Protein AF-A0A508B1U8-F1 (afdb_monomer_lite)

Organism: NCBI:txid1605891

Secondary structure (DSSP, 8-state):
-----S--HHHHHHHHHHHTT--HHHHHHHHHHHHHHHHTT---S-HHHHHHHHHHHHHTT----STHHHHHHHHHHHHHHHHHHHHHHHH--HHHHHHHHHHHHHHHHTTS-----

Structure (mmCIF, N/CA/C/O backbone):
data_AF-A0A508B1U8-F1
#
_entry.id   AF-A0A508B1U8-F1
#
loop_
_atom_site.group_PDB
_atom_site.id
_atom_site.type_symbol
_atom_site.label_atom_id
_atom_site.label_alt_id
_atom_site.label_comp_id
_atom_site.label_asym_id
_atom_site.label_entity_id
_atom_site.label_seq_id
_atom_site.pdbx_PDB_ins_code
_atom_site.Cartn_x
_atom_site.Cartn_y
_atom_site.Cartn_z
_atom_site.occupancy
_atom_site.B_iso_or_equiv
_atom_site.auth_seq_id
_atom_site.auth_comp_id
_atom_site.auth_asym_id
_atom_site.auth_atom_id
_atom_site.pdbx_PDB_model_num
ATOM 1 N N . MET A 1 1 ? -10.924 3.402 7.285 1.00 74.38 1 MET A N 1
ATOM 2 C CA . MET A 1 1 ? -10.851 3.989 5.929 1.00 74.38 1 MET A CA 1
ATOM 3 C C . MET A 1 1 ? -9.477 3.677 5.369 1.00 74.38 1 MET A C 1
ATOM 5 O O . MET A 1 1 ? -8.515 3.853 6.107 1.00 74.38 1 MET A O 1
ATOM 9 N N . LEU A 1 2 ? -9.395 3.160 4.141 1.00 84.81 2 LEU A N 1
ATOM 10 C CA . LEU A 1 2 ? -8.118 2.835 3.500 1.00 84.81 2 LEU A CA 1
ATOM 11 C C . LEU A 1 2 ? -7.536 4.072 2.805 1.00 84.81 2 LEU A C 1
ATOM 13 O O . LEU A 1 2 ? -8.269 4.825 2.161 1.00 84.81 2 LEU A O 1
ATOM 17 N N . HIS A 1 3 ? -6.227 4.267 2.930 1.00 86.38 3 HIS A N 1
ATOM 18 C CA . HIS A 1 3 ? -5.482 5.311 2.234 1.00 86.38 3 HIS A CA 1
ATOM 19 C C . HIS A 1 3 ? -4.955 4.759 0.911 1.00 86.38 3 HIS A C 1
ATOM 21 O O . HIS A 1 3 ? -4.102 3.873 0.908 1.00 86.38 3 HIS A O 1
ATOM 27 N N . TRP A 1 4 ? -5.483 5.285 -0.193 1.00 89.56 4 TRP A N 1
ATOM 28 C CA . TRP A 1 4 ? -5.143 4.860 -1.548 1.00 89.56 4 TRP A CA 1
ATOM 29 C C . TRP A 1 4 ? -4.021 5.722 -2.145 1.00 89.56 4 TRP A C 1
ATOM 31 O O . TRP A 1 4 ? -4.068 6.946 -1.993 1.00 89.56 4 TRP A O 1
ATOM 41 N N . PRO A 1 5 ? -3.043 5.118 -2.844 1.00 87.94 5 PRO A N 1
ATOM 42 C CA . PRO A 1 5 ? -2.070 5.863 -3.634 1.00 87.94 5 PRO A CA 1
ATOM 43 C C . PRO A 1 5 ? -2.688 6.444 -4.913 1.00 87.94 5 PRO A C 1
ATOM 45 O O . PRO A 1 5 ? -3.790 6.071 -5.321 1.00 87.94 5 PRO A O 1
ATOM 48 N N . GLN A 1 6 ? -1.952 7.350 -5.560 1.00 87.19 6 GLN A N 1
ATOM 49 C CA . GLN A 1 6 ? -2.328 7.934 -6.850 1.00 87.19 6 GLN A CA 1
ATOM 50 C C . GLN A 1 6 ? -2.285 6.850 -7.937 1.00 87.19 6 GLN A C 1
ATOM 52 O O . GLN A 1 6 ? -1.214 6.376 -8.311 1.00 87.19 6 GLN A O 1
ATOM 57 N N . LEU A 1 7 ? -3.459 6.444 -8.418 1.00 88.25 7 LEU A N 1
ATOM 58 C CA . LEU A 1 7 ? -3.662 5.389 -9.410 1.00 88.25 7 LEU A CA 1
ATOM 59 C C . LEU A 1 7 ? -4.766 5.818 -10.379 1.00 88.25 7 LEU A C 1
ATOM 61 O O . LEU A 1 7 ? -5.708 6.500 -9.974 1.00 88.25 7 LEU A O 1
ATOM 65 N N . SER A 1 8 ? -4.695 5.361 -11.628 1.00 89.25 8 SER A N 1
ATOM 66 C CA . SER A 1 8 ? -5.820 5.466 -12.564 1.00 89.25 8 SER A CA 1
ATOM 67 C C . SER A 1 8 ? -6.994 4.594 -12.106 1.00 89.25 8 SER A C 1
ATOM 69 O O . SER A 1 8 ? -6.780 3.547 -11.490 1.00 89.25 8 SER A O 1
ATOM 71 N N . ASP A 1 9 ? -8.225 4.953 -12.475 1.00 89.06 9 ASP A N 1
ATOM 72 C CA . ASP A 1 9 ? -9.441 4.211 -12.095 1.00 89.06 9 ASP A CA 1
ATOM 73 C C . ASP A 1 9 ? -9.388 2.719 -12.450 1.00 89.06 9 ASP A C 1
ATOM 75 O O . ASP A 1 9 ? -9.811 1.869 -11.667 1.00 89.06 9 ASP A O 1
ATOM 79 N N . GLN A 1 10 ? -8.797 2.383 -13.600 1.00 89.38 10 GLN A N 1
ATOM 80 C CA . GLN A 1 10 ? -8.631 0.995 -14.033 1.00 89.38 10 GLN A CA 1
ATOM 81 C C . GLN A 1 10 ? -7.717 0.191 -13.094 1.00 89.38 10 GLN A C 1
ATOM 83 O O . GLN A 1 10 ? -8.042 -0.935 -12.717 1.00 89.38 10 GLN A O 1
ATOM 88 N N . GLU A 1 11 ? -6.599 0.782 -12.669 1.00 91.19 11 GLU A N 1
ATOM 89 C CA . GLU A 1 11 ? -5.662 0.148 -11.737 1.00 91.19 11 GLU A CA 1
ATOM 90 C C . GLU A 1 11 ? -6.263 0.054 -10.335 1.00 91.19 11 GLU A C 1
ATOM 92 O O . GLU A 1 11 ? -6.124 -0.970 -9.666 1.00 91.19 11 GLU A O 1
ATOM 97 N N . ARG A 1 12 ? -6.997 1.090 -9.916 1.00 92.31 12 ARG A N 1
ATOM 98 C CA . ARG A 1 12 ? -7.723 1.095 -8.647 1.00 92.31 12 ARG A CA 1
ATOM 99 C C . ARG A 1 12 ? -8.732 -0.050 -8.576 1.00 92.31 12 ARG A C 1
ATOM 101 O O . ARG A 1 12 ? -8.706 -0.800 -7.605 1.00 92.31 12 ARG A O 1
ATOM 108 N N . GLY A 1 13 ? -9.563 -0.223 -9.605 1.00 91.75 13 GLY A N 1
ATOM 109 C CA . GLY A 1 13 ? -10.552 -1.303 -9.655 1.00 91.75 13 GLY A CA 1
ATOM 110 C C . GLY A 1 13 ? -9.912 -2.695 -9.627 1.00 91.75 13 GLY A C 1
ATOM 111 O O . GLY A 1 13 ? -10.359 -3.574 -8.891 1.00 91.75 13 GLY A O 1
ATOM 112 N N . ALA A 1 14 ? -8.812 -2.890 -10.362 1.00 92.00 14 ALA A N 1
ATOM 113 C CA . ALA A 1 14 ? -8.075 -4.154 -10.343 1.00 92.00 14 ALA A CA 1
ATOM 114 C C . ALA A 1 14 ? -7.503 -4.476 -8.949 1.00 92.00 14 ALA A C 1
ATOM 116 O O . ALA A 1 14 ? -7.558 -5.620 -8.497 1.00 92.00 14 ALA A O 1
ATOM 117 N N . ILE A 1 15 ? -6.966 -3.469 -8.258 1.00 93.31 15 ILE A N 1
ATOM 118 C CA . ILE A 1 15 ? -6.366 -3.612 -6.926 1.00 93.31 15 ILE A CA 1
ATOM 119 C C . ILE A 1 15 ? -7.432 -3.815 -5.846 1.00 93.31 15 ILE A C 1
ATOM 121 O O . ILE A 1 15 ? -7.225 -4.609 -4.931 1.00 93.31 15 ILE A O 1
ATOM 125 N N . GLU A 1 16 ? -8.593 -3.175 -5.975 1.00 92.69 16 GLU A N 1
ATOM 126 C CA . GLU A 1 16 ? -9.726 -3.371 -5.067 1.00 92.69 16 GLU A CA 1
ATOM 127 C C . GLU A 1 16 ? -10.199 -4.830 -5.064 1.00 92.69 16 GLU A C 1
ATOM 129 O O . GLU A 1 16 ? -10.359 -5.428 -3.999 1.00 92.69 16 GLU A O 1
ATOM 134 N N . GLY A 1 17 ? -10.293 -5.453 -6.244 1.00 91.81 17 GLY A N 1
ATOM 135 C CA . GLY A 1 17 ? -10.603 -6.879 -6.359 1.00 91.81 17 GLY A CA 1
ATOM 136 C C . GLY A 1 17 ? -9.551 -7.793 -5.714 1.00 91.81 17 GLY A C 1
ATOM 137 O O . GLY A 1 17 ? -9.891 -8.848 -5.185 1.00 91.81 17 GLY A O 1
ATOM 138 N N . LEU A 1 18 ? -8.276 -7.389 -5.704 1.00 89.94 18 LEU A N 1
ATOM 139 C CA . LEU A 1 18 ? -7.194 -8.149 -5.060 1.00 89.94 18 LEU A CA 1
ATOM 140 C C . LEU A 1 18 ? -7.200 -8.024 -3.531 1.00 89.94 18 LEU A C 1
ATOM 142 O O . LEU A 1 18 ? -6.734 -8.939 -2.849 1.00 89.94 18 LEU A O 1
ATOM 146 N N . LEU A 1 19 ? -7.719 -6.913 -3.007 1.00 91.56 19 LEU A N 1
ATOM 147 C CA . LEU A 1 19 ? -7.891 -6.664 -1.575 1.00 91.56 19 LEU A CA 1
ATOM 148 C C . LEU A 1 19 ? -9.143 -7.333 -0.995 1.00 91.56 19 LEU A C 1
ATOM 150 O O . LEU A 1 19 ? -9.292 -7.386 0.228 1.00 91.56 19 LEU A O 1
ATOM 154 N N . ALA A 1 20 ? -10.033 -7.855 -1.841 1.00 88.19 20 ALA A N 1
ATOM 155 C CA . ALA A 1 20 ? -11.234 -8.547 -1.399 1.00 88.19 20 ALA A CA 1
ATOM 156 C C . ALA A 1 20 ? -10.877 -9.731 -0.479 1.00 88.19 20 ALA A C 1
ATOM 158 O O . ALA A 1 20 ? -10.162 -10.659 -0.863 1.00 88.19 20 ALA A O 1
ATOM 159 N N . GLY A 1 21 ? -11.377 -9.685 0.759 1.00 83.81 21 GLY A N 1
ATOM 160 C CA . GLY A 1 21 ? -11.121 -10.700 1.785 1.00 83.81 21 GLY A CA 1
ATOM 161 C C . GLY A 1 21 ? -9.825 -10.515 2.583 1.00 83.81 21 GLY A C 1
ATOM 162 O O . GLY A 1 21 ? -9.528 -11.350 3.432 1.00 83.81 21 GLY A O 1
ATOM 163 N N . CYS A 1 22 ? -9.055 -9.446 2.350 1.00 87.44 22 CYS A N 1
ATOM 164 C CA . CYS A 1 22 ? -7.966 -9.060 3.245 1.00 87.44 22 CYS A CA 1
ATOM 165 C C . CYS A 1 22 ? -8.494 -8.249 4.432 1.00 87.44 22 CYS A C 1
ATOM 167 O O . CYS A 1 22 ? -9.340 -7.368 4.280 1.00 87.44 22 CYS A O 1
ATOM 169 N N . ASP A 1 23 ? -7.921 -8.498 5.608 1.00 89.94 23 ASP A N 1
ATOM 170 C CA . ASP A 1 23 ? -8.150 -7.670 6.785 1.00 89.94 23 ASP A CA 1
ATOM 171 C C . ASP A 1 23 ? -7.759 -6.216 6.529 1.00 89.94 23 ASP A C 1
ATOM 173 O O . ASP A 1 23 ? -6.779 -5.935 5.837 1.00 89.94 23 ASP A O 1
ATOM 177 N N . THR A 1 24 ? -8.477 -5.276 7.145 1.00 87.75 24 THR A N 1
ATOM 178 C CA . THR A 1 24 ? -8.266 -3.837 6.898 1.00 87.75 24 THR A CA 1
ATOM 179 C C . THR A 1 24 ? -6.823 -3.415 7.198 1.00 87.75 24 THR A C 1
ATOM 181 O O . THR A 1 24 ? -6.244 -2.606 6.475 1.00 87.75 24 THR A O 1
ATOM 184 N N . GLN A 1 25 ? -6.212 -3.994 8.237 1.00 87.31 25 GLN A N 1
ATOM 185 C CA . GLN A 1 25 ? -4.823 -3.713 8.604 1.00 87.31 25 GLN A CA 1
ATOM 186 C C . GLN A 1 25 ? -3.820 -4.251 7.573 1.00 87.31 25 GLN A C 1
ATOM 188 O O . GLN A 1 25 ? -2.817 -3.598 7.289 1.00 87.31 25 GLN A O 1
ATOM 193 N N . VAL A 1 26 ? -4.084 -5.430 7.007 1.00 88.19 26 VAL A N 1
ATOM 194 C CA . VAL A 1 26 ? -3.236 -6.046 5.976 1.00 88.19 26 VAL A CA 1
ATOM 195 C C . VAL A 1 26 ? -3.396 -5.297 4.657 1.00 88.19 26 VAL A C 1
ATOM 197 O O . VAL A 1 26 ? -2.407 -4.933 4.027 1.00 88.19 26 VAL A O 1
ATOM 200 N N . ALA A 1 27 ? -4.637 -4.983 4.282 1.00 91.62 27 ALA A N 1
ATOM 201 C CA . ALA A 1 27 ? -4.953 -4.190 3.103 1.00 91.62 27 ALA A CA 1
ATOM 202 C C . ALA A 1 27 ? -4.234 -2.836 3.129 1.00 91.62 27 ALA A C 1
ATOM 204 O O . ALA A 1 27 ? -3.647 -2.426 2.130 1.00 91.62 27 ALA A O 1
ATOM 205 N N . GLN A 1 28 ? -4.215 -2.170 4.285 1.00 89.69 28 GLN A N 1
ATOM 206 C CA . GLN A 1 28 ? -3.524 -0.896 4.418 1.00 89.69 28 GLN A CA 1
ATOM 207 C C . GLN A 1 28 ? -2.001 -1.027 4.257 1.00 89.69 28 GLN A C 1
ATOM 209 O O . GLN A 1 28 ? -1.413 -0.208 3.557 1.00 89.69 28 GLN A O 1
ATOM 214 N N . GLN A 1 29 ? -1.374 -2.051 4.844 1.00 89.12 29 GLN A N 1
ATOM 215 C CA . GLN A 1 29 ? 0.069 -2.289 4.684 1.00 89.12 29 GLN A CA 1
ATOM 216 C C . GLN A 1 29 ? 0.452 -2.554 3.224 1.00 89.12 29 GLN A C 1
ATOM 218 O O . GLN A 1 29 ? 1.453 -2.033 2.740 1.00 89.12 29 GLN A O 1
ATOM 223 N N . LEU A 1 30 ? -0.369 -3.317 2.500 1.00 91.69 30 LEU A N 1
ATOM 224 C CA . LEU A 1 30 ? -0.156 -3.579 1.077 1.00 91.69 30 LEU A CA 1
ATOM 225 C C . LEU A 1 30 ? -0.273 -2.296 0.239 1.00 91.69 30 LEU A C 1
ATOM 227 O O . LEU A 1 30 ? 0.524 -2.077 -0.672 1.00 91.69 30 LEU A O 1
ATOM 231 N N . LEU A 1 31 ? -1.245 -1.432 0.552 1.00 92.69 31 LEU A N 1
ATOM 232 C CA . LEU A 1 31 ? -1.414 -0.138 -0.116 1.00 92.69 31 LEU A CA 1
ATOM 233 C C . LEU A 1 31 ? -0.263 0.834 0.181 1.00 92.69 31 LEU A C 1
ATOM 235 O O . LEU A 1 31 ? 0.142 1.575 -0.714 1.00 92.69 31 LEU A O 1
ATOM 239 N N . ASP A 1 32 ? 0.284 0.814 1.398 1.00 91.06 32 ASP A N 1
ATOM 240 C CA . ASP A 1 32 ? 1.473 1.601 1.744 1.00 91.06 32 ASP A CA 1
ATOM 241 C C . ASP A 1 32 ? 2.694 1.136 0.946 1.00 91.06 32 ASP A C 1
ATOM 243 O O . ASP A 1 32 ? 3.437 1.957 0.409 1.00 91.06 32 ASP A O 1
ATOM 247 N N . GLU A 1 33 ? 2.877 -0.180 0.819 1.00 92.62 33 GLU A N 1
ATOM 248 C CA . GLU A 1 33 ? 3.963 -0.760 0.028 1.00 92.62 33 GLU A CA 1
ATOM 249 C C . GLU A 1 33 ? 3.856 -0.367 -1.449 1.00 92.62 33 GLU A C 1
ATOM 251 O O . GLU A 1 33 ? 4.846 0.019 -2.071 1.00 92.62 33 GLU A O 1
ATOM 256 N N . LEU A 1 34 ? 2.640 -0.396 -2.000 1.00 92.06 34 LEU A N 1
ATOM 257 C CA . LEU A 1 34 ? 2.376 0.073 -3.355 1.00 92.06 34 LEU A CA 1
ATOM 258 C C . LEU A 1 34 ? 2.709 1.556 -3.527 1.00 92.06 34 LEU A C 1
ATOM 260 O O . LEU A 1 34 ? 3.331 1.927 -4.520 1.00 92.06 34 LEU A O 1
ATOM 264 N N . ALA A 1 35 ? 2.313 2.398 -2.573 1.00 90.25 35 ALA A N 1
ATOM 265 C CA . ALA A 1 35 ? 2.618 3.823 -2.605 1.00 90.25 35 ALA A CA 1
ATOM 266 C C . ALA A 1 35 ? 4.135 4.068 -2.636 1.00 90.25 35 ALA A C 1
ATOM 268 O O . ALA A 1 35 ? 4.615 4.810 -3.491 1.00 90.25 35 ALA A O 1
ATOM 269 N N . GLY A 1 36 ? 4.899 3.377 -1.785 1.00 89.31 36 GLY A N 1
ATOM 270 C CA . GLY A 1 36 ? 6.358 3.492 -1.768 1.00 89.31 36 GLY A CA 1
ATOM 271 C C . GLY A 1 36 ? 7.011 2.974 -3.054 1.00 89.31 36 GLY A C 1
ATOM 272 O O . GLY A 1 36 ? 7.961 3.568 -3.569 1.00 89.31 3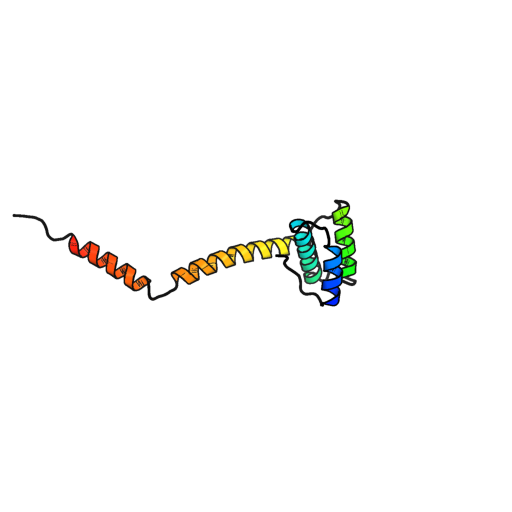6 GLY A O 1
ATOM 273 N N . ALA A 1 37 ? 6.486 1.888 -3.625 1.00 88.56 37 ALA A N 1
ATOM 274 C CA . ALA A 1 37 ? 6.975 1.334 -4.886 1.00 88.56 37 ALA A CA 1
ATOM 275 C C . ALA A 1 37 ? 6.709 2.262 -6.088 1.00 88.56 37 ALA A C 1
ATOM 277 O O . ALA A 1 37 ? 7.533 2.331 -7.005 1.00 88.56 37 ALA A O 1
ATOM 278 N N . LEU A 1 38 ? 5.592 2.999 -6.068 1.00 88.56 38 LEU A N 1
ATOM 279 C CA . LEU A 1 38 ? 5.290 4.058 -7.035 1.00 88.56 38 LEU A CA 1
ATOM 280 C C . LEU A 1 38 ? 6.212 5.271 -6.843 1.00 88.56 38 LEU A C 1
ATOM 282 O O . LEU A 1 38 ? 6.777 5.750 -7.821 1.00 88.56 38 LEU A O 1
ATOM 286 N N . GLU A 1 39 ? 6.420 5.730 -5.604 1.00 87.38 39 GLU A N 1
ATOM 287 C CA . GLU A 1 39 ? 7.296 6.875 -5.292 1.00 87.38 39 GLU A CA 1
ATOM 288 C C . GLU A 1 39 ? 8.759 6.627 -5.693 1.00 87.38 39 GLU A C 1
ATOM 290 O O . GLU A 1 39 ? 9.440 7.531 -6.168 1.00 87.38 39 GLU A O 1
ATOM 295 N N . THR A 1 40 ? 9.239 5.392 -5.545 1.00 84.06 40 THR A N 1
ATOM 296 C CA . THR A 1 40 ? 10.606 4.992 -5.927 1.00 84.06 40 THR A CA 1
ATOM 297 C C . THR A 1 40 ? 10.745 4.617 -7.404 1.00 84.06 40 THR A C 1
ATOM 299 O O . THR A 1 40 ? 11.834 4.251 -7.841 1.00 84.06 40 THR A O 1
ATOM 302 N N . ASN A 1 41 ? 9.654 4.676 -8.177 1.00 80.19 41 ASN A N 1
ATOM 303 C CA . ASN A 1 41 ? 9.598 4.258 -9.579 1.00 80.19 41 ASN A CA 1
ATOM 304 C C . ASN A 1 41 ? 10.150 2.828 -9.809 1.00 80.19 41 ASN A C 1
ATOM 306 O O . ASN A 1 41 ? 10.708 2.508 -10.862 1.00 80.19 41 ASN A O 1
ATOM 310 N N . SER A 1 42 ? 9.995 1.958 -8.802 1.00 77.94 42 SER A N 1
ATOM 311 C CA . SER A 1 42 ? 10.522 0.583 -8.787 1.00 77.94 42 SER A CA 1
ATOM 312 C C . SER A 1 42 ? 9.664 -0.390 -9.603 1.00 77.94 42 SER A C 1
ATOM 314 O O . SER A 1 42 ? 10.086 -1.504 -9.928 1.00 77.94 42 SER A O 1
ATOM 316 N N . ILE A 1 43 ? 8.442 0.017 -9.944 1.00 84.88 43 ILE A N 1
ATOM 317 C CA . ILE A 1 43 ? 7.490 -0.788 -10.701 1.00 84.88 43 ILE A CA 1
ATOM 318 C C . ILE A 1 43 ? 7.818 -0.681 -12.197 1.00 84.88 43 ILE A C 1
ATOM 320 O O . ILE A 1 43 ? 7.555 0.326 -12.843 1.00 84.88 43 ILE A O 1
ATOM 324 N N . LYS A 1 44 ? 8.366 -1.761 -12.764 1.00 77.44 44 LYS A N 1
ATOM 325 C CA . LYS A 1 44 ? 8.705 -1.872 -14.200 1.00 77.44 44 LYS A CA 1
ATOM 326 C C . LYS A 1 44 ? 7.557 -2.390 -15.084 1.00 77.44 44 LYS A C 1
ATOM 328 O O . LYS A 1 44 ? 7.749 -2.607 -16.274 1.00 77.44 44 LYS A O 1
ATOM 333 N N . THR A 1 45 ? 6.392 -2.674 -14.499 1.00 82.44 45 THR A N 1
ATOM 334 C CA . THR A 1 45 ? 5.207 -3.242 -15.180 1.00 82.44 45 THR A CA 1
ATOM 335 C C . THR A 1 45 ? 3.946 -2.483 -14.752 1.00 82.44 45 THR A C 1
ATOM 337 O O . THR A 1 45 ? 4.057 -1.387 -14.219 1.00 82.44 45 THR A O 1
ATOM 340 N N . SER A 1 46 ? 2.744 -3.030 -14.945 1.00 87.88 46 SER A N 1
ATOM 341 C CA . SER A 1 46 ? 1.526 -2.422 -14.394 1.00 87.88 46 SER A CA 1
ATOM 342 C C . SER A 1 46 ? 1.488 -2.531 -12.856 1.00 87.88 46 SER A C 1
ATOM 344 O O . SER A 1 46 ? 1.765 -3.620 -12.330 1.00 87.88 46 SER A O 1
ATOM 346 N N . PRO A 1 47 ? 1.116 -1.460 -12.128 1.00 89.06 47 PRO A N 1
ATOM 347 C CA . PRO A 1 47 ? 0.955 -1.471 -10.670 1.00 89.06 47 PRO A CA 1
ATOM 348 C C . PRO A 1 47 ? 0.087 -2.625 -10.150 1.00 89.06 47 PRO A C 1
ATOM 350 O O . PRO A 1 47 ? 0.461 -3.283 -9.186 1.00 89.06 47 PRO A O 1
ATOM 353 N N . SER A 1 48 ? -1.005 -2.955 -10.833 1.00 91.25 48 SER A N 1
ATOM 354 C CA . SER A 1 48 ? -1.924 -4.057 -10.538 1.00 91.25 48 SER A CA 1
ATOM 355 C C . SER A 1 48 ? -1.252 -5.429 -10.631 1.00 91.25 48 SER A C 1
ATOM 357 O O . SER A 1 48 ? -1.434 -6.288 -9.762 1.00 91.25 48 SER A O 1
ATOM 359 N N . ARG A 1 49 ? -0.410 -5.640 -11.651 1.00 90.44 49 ARG A N 1
ATOM 360 C CA . ARG A 1 49 ? 0.360 -6.881 -11.834 1.00 90.44 49 ARG A CA 1
ATOM 361 C C . ARG A 1 49 ? 1.408 -7.043 -10.739 1.00 90.44 49 ARG A C 1
ATOM 363 O O . ARG A 1 49 ? 1.557 -8.137 -10.192 1.00 90.44 49 ARG A O 1
ATOM 370 N N . TRP A 1 50 ? 2.114 -5.963 -10.422 1.00 91.81 50 TRP A N 1
ATOM 371 C CA . TRP A 1 50 ? 3.080 -5.940 -9.332 1.00 91.81 50 TRP A CA 1
ATOM 372 C C . TRP A 1 50 ? 2.388 -6.187 -7.982 1.00 91.81 50 TRP A C 1
ATOM 374 O O . TRP A 1 50 ? 2.794 -7.080 -7.240 1.00 91.81 50 TRP A O 1
ATOM 384 N N . PHE A 1 51 ? 1.270 -5.506 -7.719 1.00 92.56 51 PHE A N 1
ATOM 385 C CA . PHE A 1 51 ? 0.490 -5.629 -6.487 1.00 92.56 51 PHE A CA 1
ATOM 386 C C . PHE A 1 51 ? -0.017 -7.053 -6.264 1.00 92.56 51 PHE A C 1
ATOM 388 O O . PHE A 1 51 ? 0.085 -7.592 -5.164 1.00 92.56 51 PHE A O 1
ATOM 395 N N . ARG A 1 52 ? -0.483 -7.723 -7.325 1.00 92.19 52 ARG A N 1
ATOM 396 C CA . ARG A 1 52 ? -0.881 -9.134 -7.259 1.00 92.19 52 ARG A CA 1
ATOM 397 C C . ARG A 1 52 ? 0.248 -10.032 -6.751 1.00 92.19 52 ARG A C 1
ATOM 399 O O . ARG A 1 52 ? -0.015 -10.928 -5.952 1.00 92.19 52 ARG A O 1
ATOM 406 N N . ALA A 1 53 ? 1.489 -9.809 -7.188 1.00 90.62 53 ALA A N 1
ATOM 407 C CA . ALA A 1 53 ? 2.633 -10.588 -6.716 1.00 90.62 53 ALA A CA 1
ATOM 408 C C . ALA A 1 53 ? 2.899 -10.357 -5.220 1.00 90.62 53 ALA A C 1
ATOM 410 O O . ALA A 1 53 ? 3.186 -11.308 -4.493 1.00 90.62 53 ALA A O 1
ATOM 411 N N . VAL A 1 54 ? 2.738 -9.119 -4.749 1.00 91.12 54 VAL A N 1
ATOM 412 C CA . VAL A 1 54 ? 2.867 -8.768 -3.329 1.00 91.12 54 VAL A CA 1
ATOM 413 C C . VAL A 1 54 ? 1.776 -9.436 -2.488 1.00 91.12 54 VAL A C 1
ATOM 415 O O . VAL A 1 54 ? 2.087 -10.079 -1.488 1.00 91.12 54 VAL A O 1
ATOM 418 N N . VAL A 1 55 ? 0.513 -9.386 -2.927 1.00 91.00 55 VAL A N 1
ATOM 419 C CA . VAL A 1 55 ? -0.613 -10.061 -2.253 1.00 91.00 55 VAL A CA 1
ATOM 420 C C . VAL A 1 55 ? -0.370 -11.568 -2.141 1.00 91.00 55 VAL A C 1
ATOM 422 O O . VAL A 1 55 ? -0.621 -12.158 -1.092 1.00 91.00 55 VAL A O 1
ATOM 425 N N . VAL A 1 56 ? 0.150 -12.207 -3.196 1.00 90.44 56 VAL A N 1
ATOM 426 C CA . VAL A 1 56 ? 0.490 -13.640 -3.169 1.00 90.44 56 VAL A CA 1
ATOM 427 C C . VAL A 1 56 ? 1.579 -13.936 -2.134 1.00 90.44 56 VAL A C 1
ATOM 429 O O . VAL A 1 56 ? 1.422 -14.877 -1.360 1.00 90.44 56 VAL A O 1
ATOM 432 N N . ARG A 1 57 ? 2.644 -13.125 -2.064 1.00 88.69 57 ARG A N 1
ATOM 433 C CA . ARG A 1 57 ? 3.689 -13.269 -1.031 1.00 88.69 57 ARG A CA 1
ATOM 434 C C . ARG A 1 57 ? 3.127 -13.075 0.375 1.00 88.69 57 ARG A C 1
ATOM 436 O O . ARG A 1 57 ? 3.477 -13.827 1.276 1.00 88.69 57 ARG A O 1
ATOM 443 N N . CYS A 1 58 ? 2.205 -12.130 0.546 1.00 89.12 58 CYS A N 1
ATOM 444 C C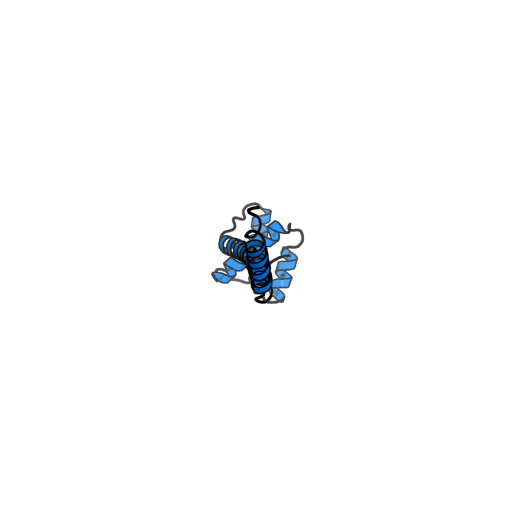A . CYS A 1 58 ? 1.550 -11.870 1.826 1.00 89.12 58 CYS A CA 1
ATOM 445 C C . CYS A 1 58 ? 0.731 -13.071 2.293 1.00 89.12 58 CYS A C 1
ATOM 447 O O . CYS A 1 58 ? 0.897 -13.525 3.421 1.00 89.12 58 CYS A O 1
ATOM 449 N N . LYS A 1 59 ? -0.052 -13.674 1.393 1.00 86.31 59 LYS A N 1
ATOM 450 C CA . LYS A 1 59 ? -0.802 -14.906 1.684 1.00 86.31 59 LYS A CA 1
ATOM 451 C C . LYS A 1 59 ? 0.096 -16.106 2.005 1.00 86.31 59 LYS A C 1
ATOM 453 O O . LYS A 1 59 ? -0.344 -17.011 2.702 1.00 86.31 59 LYS A O 1
ATOM 458 N N . ARG A 1 60 ? 1.337 -16.118 1.509 1.00 87.81 60 ARG A N 1
ATOM 459 C CA . ARG A 1 60 ? 2.344 -17.152 1.801 1.00 87.81 60 ARG A CA 1
ATOM 460 C C . ARG A 1 60 ? 3.174 -16.868 3.060 1.00 87.81 60 ARG A C 1
ATOM 462 O O . ARG A 1 60 ? 3.973 -17.716 3.437 1.00 87.81 60 ARG A O 1
ATOM 469 N N . GLY A 1 61 ? 3.001 -15.708 3.699 1.00 86.06 61 GLY A N 1
ATOM 470 C CA . GLY A 1 61 ? 3.815 -15.288 4.845 1.00 86.06 61 GLY A CA 1
ATOM 471 C C . GLY A 1 61 ? 5.243 -14.858 4.484 1.00 86.06 61 GLY A C 1
ATOM 472 O O . GLY A 1 61 ? 6.072 -14.706 5.369 1.00 86.06 61 GLY A O 1
ATOM 473 N N . GLU A 1 62 ? 5.538 -14.644 3.199 1.00 86.19 62 GLU A N 1
ATOM 474 C CA . GLU A 1 62 ? 6.855 -14.212 2.690 1.00 86.19 62 GLU A CA 1
ATOM 475 C C . GLU A 1 62 ? 6.884 -12.708 2.368 1.00 86.19 62 GLU A C 1
ATOM 477 O O . GLU A 1 62 ? 7.758 -12.218 1.650 1.00 86.19 62 GLU A O 1
ATOM 482 N N . PHE A 1 63 ? 5.864 -11.970 2.799 1.00 85.25 63 PHE A N 1
ATOM 483 C CA . PHE A 1 63 ? 5.794 -10.536 2.577 1.00 85.25 63 PHE A CA 1
ATOM 484 C C . PHE A 1 63 ? 6.534 -9.795 3.681 1.00 85.25 63 PHE A C 1
ATOM 486 O O . PHE A 1 63 ? 6.080 -9.768 4.822 1.00 85.25 63 PHE A O 1
ATOM 493 N N . GLU A 1 64 ? 7.632 -9.151 3.302 1.00 77.31 64 GLU A N 1
ATOM 494 C CA . GLU A 1 64 ? 8.341 -8.198 4.142 1.00 77.31 64 GLU A CA 1
ATOM 495 C C . GLU A 1 64 ? 8.128 -6.787 3.565 1.00 77.31 64 GLU A C 1
ATOM 497 O O . GLU A 1 64 ? 8.557 -6.527 2.434 1.00 77.31 64 GLU A O 1
ATOM 502 N N . PRO A 1 65 ? 7.413 -5.893 4.273 1.00 78.56 65 PRO A N 1
ATOM 503 C CA . PRO A 1 65 ? 7.223 -4.520 3.824 1.00 78.56 65 PRO A CA 1
ATOM 504 C C . PRO A 1 65 ? 8.564 -3.784 3.837 1.00 78.56 65 PRO A C 1
ATOM 506 O O . PRO A 1 65 ? 9.307 -3.852 4.814 1.00 78.56 65 PRO A O 1
ATOM 509 N N . SER A 1 66 ? 8.866 -3.057 2.765 1.00 83.50 66 SER A N 1
ATOM 510 C CA . SER A 1 66 ? 10.134 -2.346 2.603 1.00 83.50 66 SER A CA 1
ATOM 511 C C . SER A 1 66 ? 9.889 -0.906 2.167 1.00 83.50 66 SER A C 1
ATOM 513 O O . SER A 1 66 ? 10.179 0.034 2.911 1.00 83.50 66 SER A O 1
ATOM 515 N N . ALA A 1 67 ? 9.260 -0.710 1.008 1.00 79.62 67 ALA A N 1
ATOM 516 C CA . ALA A 1 67 ? 8.944 0.617 0.493 1.00 79.62 67 ALA A CA 1
ATOM 517 C C . ALA A 1 67 ? 7.795 1.287 1.275 1.00 79.62 67 ALA A C 1
ATOM 519 O O . ALA A 1 67 ? 7.726 2.513 1.369 1.00 79.62 67 ALA A O 1
ATOM 520 N N . GLY A 1 68 ? 6.912 0.491 1.881 1.00 77.06 68 GLY A N 1
ATOM 521 C CA . GLY A 1 68 ? 5.745 0.950 2.628 1.00 77.06 68 GLY A CA 1
ATOM 522 C C . GLY A 1 68 ? 6.052 1.471 4.026 1.00 77.06 68 GLY A C 1
ATOM 523 O O . GLY A 1 68 ? 5.219 2.171 4.598 1.00 77.06 68 GLY A O 1
ATOM 524 N N . ILE A 1 69 ? 7.246 1.208 4.571 1.00 80.94 69 ILE A N 1
ATOM 525 C CA . ILE A 1 69 ? 7.635 1.658 5.919 1.00 80.94 69 ILE A CA 1
ATOM 526 C C . ILE A 1 69 ? 7.615 3.191 6.000 1.00 80.94 69 ILE A C 1
ATOM 528 O O . ILE A 1 69 ? 6.991 3.761 6.897 1.00 80.94 69 ILE A O 1
ATOM 532 N N . ALA A 1 70 ? 8.236 3.870 5.031 1.00 80.12 70 ALA A N 1
ATOM 533 C CA . ALA A 1 70 ? 8.273 5.333 4.985 1.00 80.12 70 ALA A CA 1
ATOM 534 C C . ALA A 1 70 ? 6.875 5.947 4.784 1.00 80.12 70 ALA A C 1
ATOM 536 O O . ALA A 1 70 ? 6.556 6.996 5.349 1.00 80.12 70 ALA A O 1
ATOM 537 N N . VAL A 1 71 ? 6.013 5.277 4.013 1.00 80.88 71 VAL A N 1
ATOM 538 C CA . VAL A 1 71 ? 4.635 5.721 3.762 1.00 80.88 71 VAL A CA 1
ATOM 539 C C . VAL A 1 71 ? 3.765 5.559 5.007 1.00 80.88 71 VAL A C 1
ATOM 541 O O . VAL A 1 71 ? 3.040 6.488 5.377 1.00 80.88 71 VAL A O 1
ATOM 544 N N . ALA A 1 72 ? 3.863 4.413 5.684 1.00 79.38 72 ALA A N 1
ATOM 545 C CA . ALA A 1 72 ? 3.151 4.141 6.924 1.00 79.38 72 ALA A CA 1
ATOM 546 C C . ALA A 1 72 ? 3.540 5.146 8.017 1.00 79.38 72 ALA A C 1
ATOM 548 O O . ALA A 1 72 ? 2.664 5.708 8.680 1.00 79.38 72 ALA A O 1
ATOM 549 N N . ASP A 1 73 ? 4.835 5.437 8.153 1.00 81.12 73 ASP A N 1
ATOM 550 C CA . ASP A 1 73 ? 5.351 6.436 9.085 1.00 81.12 73 ASP A CA 1
ATOM 551 C C . ASP A 1 73 ? 4.826 7.848 8.757 1.00 81.12 73 ASP A C 1
ATOM 553 O O . ASP A 1 73 ? 4.257 8.518 9.625 1.00 81.12 73 ASP A O 1
ATOM 557 N N . ARG A 1 74 ? 4.874 8.272 7.484 1.00 79.44 74 ARG A N 1
ATOM 558 C CA . ARG A 1 74 ? 4.299 9.555 7.037 1.00 79.44 74 ARG A CA 1
ATOM 559 C C . ARG A 1 74 ? 2.803 9.656 7.345 1.00 79.44 74 ARG A C 1
ATOM 561 O O . ARG A 1 74 ? 2.342 10.708 7.795 1.00 79.44 74 ARG A O 1
ATOM 568 N N . ARG A 1 75 ? 2.038 8.574 7.156 1.00 77.00 75 ARG A N 1
ATOM 569 C CA . ARG A 1 75 ? 0.609 8.533 7.507 1.00 77.00 75 ARG A CA 1
ATOM 570 C C . ARG A 1 75 ? 0.396 8.725 9.009 1.00 77.00 75 ARG A C 1
ATOM 572 O O . ARG A 1 75 ? -0.470 9.510 9.400 1.00 77.00 75 ARG A O 1
ATOM 579 N N . ILE A 1 76 ? 1.158 8.019 9.846 1.00 77.94 76 ILE A N 1
ATOM 580 C CA . ILE A 1 76 ? 1.046 8.121 11.308 1.00 77.94 76 ILE A CA 1
ATOM 581 C C . ILE A 1 76 ? 1.366 9.549 11.758 1.00 77.94 76 ILE A C 1
ATOM 583 O O . ILE A 1 76 ? 0.576 10.142 12.495 1.00 77.94 76 ILE A O 1
ATOM 587 N N . ARG A 1 77 ? 2.453 10.143 11.248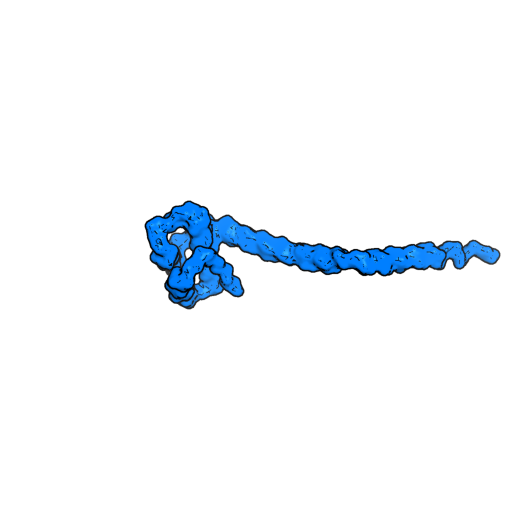 1.00 74.75 77 ARG A N 1
ATOM 588 C CA . ARG A 1 77 ? 2.817 11.537 11.546 1.00 74.75 77 ARG A CA 1
ATOM 589 C C . ARG A 1 77 ? 1.718 12.514 11.137 1.00 74.75 77 ARG A C 1
ATOM 591 O O . ARG A 1 77 ? 1.304 13.329 11.953 1.00 74.75 77 ARG A O 1
ATOM 598 N N . HIS A 1 78 ? 1.176 12.400 9.923 1.00 69.31 78 HIS A N 1
ATOM 599 C CA . HIS A 1 78 ? 0.102 13.288 9.466 1.00 69.31 78 HIS A CA 1
ATOM 600 C C . HIS A 1 78 ? -1.160 13.181 10.340 1.00 69.31 78 HIS A C 1
ATOM 602 O O . HIS A 1 78 ? -1.805 14.189 10.629 1.00 69.31 78 HIS A O 1
ATOM 608 N N . ARG A 1 79 ? -1.503 11.976 10.816 1.00 68.25 79 ARG A N 1
ATOM 609 C CA . ARG A 1 79 ? -2.634 11.771 11.735 1.00 68.25 79 ARG A CA 1
ATOM 610 C C . ARG A 1 79 ? -2.411 12.444 13.094 1.00 68.25 79 ARG A C 1
ATOM 612 O O . ARG A 1 79 ? -3.347 13.024 13.638 1.00 68.25 79 ARG A O 1
ATOM 619 N N . LEU A 1 80 ? -1.194 12.379 13.630 1.00 67.81 80 LEU A N 1
ATOM 620 C CA . LEU A 1 80 ? -0.836 13.000 14.910 1.00 67.81 80 LEU A CA 1
ATOM 621 C C . LEU A 1 80 ? -0.796 14.535 14.813 1.00 67.81 80 LEU A C 1
ATOM 623 O O . LEU A 1 80 ? -1.300 15.230 15.694 1.00 67.81 80 LEU A O 1
ATOM 627 N N . GLU A 1 81 ? -0.264 15.071 13.715 1.00 62.50 81 GLU A N 1
ATOM 628 C CA . GLU A 1 81 ? -0.158 16.518 13.488 1.00 62.50 81 GLU A CA 1
ATOM 629 C C . GLU A 1 81 ? -1.519 17.167 13.169 1.00 62.50 81 GLU A C 1
ATOM 631 O O . GLU A 1 81 ? -1.788 18.295 13.591 1.00 62.50 81 GLU A O 1
ATOM 636 N N . ALA A 1 82 ? -2.431 16.443 12.507 1.00 57.75 82 ALA A N 1
ATOM 637 C CA . ALA A 1 82 ? -3.812 16.892 12.309 1.00 57.75 82 ALA A CA 1
ATOM 638 C C . ALA A 1 82 ? -4.567 17.080 13.642 1.00 57.75 82 ALA A C 1
ATOM 640 O O . ALA A 1 82 ? -5.345 18.025 13.771 1.00 57.75 82 ALA A O 1
ATOM 641 N N . GLY A 1 83 ? -4.284 16.249 14.653 1.00 52.59 83 GLY A N 1
ATOM 642 C CA . GLY A 1 83 ? -4.846 16.398 16.001 1.00 52.59 83 GLY A CA 1
ATOM 643 C C . GLY A 1 83 ? -4.388 17.679 16.710 1.00 52.59 83 GLY A C 1
ATOM 644 O O . GLY A 1 83 ? -5.201 18.384 17.304 1.00 52.59 83 GLY A O 1
ATOM 645 N N . LYS A 1 84 ? -3.109 18.054 16.576 1.00 51.00 84 LYS A N 1
ATOM 646 C CA . LYS A 1 84 ? -2.552 19.279 17.187 1.00 51.00 84 LYS A CA 1
ATOM 647 C C . LYS A 1 84 ? -3.078 20.565 16.550 1.00 51.00 84 LYS A C 1
ATOM 649 O O . LYS A 1 84 ? -3.271 21.569 17.236 1.00 51.00 84 LYS A O 1
ATOM 654 N N . LYS A 1 85 ? -3.343 20.555 15.239 1.00 48.06 85 LYS A N 1
ATOM 655 C CA . LYS A 1 85 ? -3.852 21.740 14.527 1.00 48.06 85 LYS A CA 1
ATOM 656 C C . LYS A 1 85 ? -5.292 22.086 14.927 1.00 48.06 85 LYS A C 1
ATOM 658 O O . LYS A 1 85 ? -5.681 23.250 14.847 1.00 48.06 85 LYS A O 1
ATOM 663 N N . GLN A 1 86 ? -6.068 21.101 15.380 1.00 46.34 86 GLN A N 1
ATOM 664 C CA . GLN A 1 86 ? -7.440 21.300 15.849 1.00 46.34 86 GLN A CA 1
ATOM 665 C C . GLN A 1 86 ? -7.487 21.936 17.251 1.00 46.34 86 GLN A C 1
ATOM 667 O O . GLN A 1 86 ? -8.329 22.800 17.492 1.00 46.34 86 GLN A O 1
ATOM 672 N N . GLU A 1 87 ? -6.533 21.597 18.125 1.00 45.22 87 GLU A N 1
ATOM 673 C CA . GLU A 1 87 ? -6.341 22.233 19.439 1.00 45.22 87 GLU A CA 1
ATOM 674 C C . GLU A 1 87 ? -5.863 23.690 19.287 1.00 45.22 87 GLU A C 1
ATOM 676 O O . GLU A 1 87 ? -6.467 24.618 19.823 1.00 45.22 87 GLU A O 1
ATOM 681 N N . ALA A 1 88 ? -4.846 23.928 18.448 1.00 47.53 88 ALA A N 1
ATOM 682 C CA . ALA A 1 88 ? -4.300 25.268 18.219 1.00 47.53 88 ALA A CA 1
ATOM 683 C C . ALA A 1 88 ? -5.317 26.233 17.580 1.00 47.53 88 ALA A C 1
ATOM 685 O O . ALA A 1 88 ? -5.337 27.420 17.901 1.00 47.53 88 ALA A O 1
ATOM 686 N N . LYS A 1 89 ? -6.209 25.737 16.710 1.00 41.31 89 LYS A N 1
ATOM 687 C CA . LYS A 1 89 ? -7.267 26.560 16.097 1.00 41.31 89 LYS A CA 1
ATOM 688 C C . LYS A 1 89 ? -8.429 26.857 17.056 1.00 41.31 89 LYS A C 1
ATOM 690 O O . LYS A 1 89 ? -9.138 27.834 16.842 1.00 41.31 89 LYS A O 1
ATOM 695 N N . ARG A 1 90 ? -8.612 26.058 18.116 1.00 41.94 90 ARG A N 1
ATOM 696 C CA . ARG A 1 90 ? -9.572 26.331 19.204 1.00 41.94 90 ARG A CA 1
ATOM 697 C C . ARG A 1 90 ? -9.057 27.381 20.190 1.00 41.94 90 ARG A C 1
ATOM 699 O O . ARG A 1 90 ? -9.853 28.154 20.710 1.00 41.94 90 ARG A O 1
ATOM 706 N N . VAL A 1 91 ? -7.744 27.428 20.412 1.00 50.34 91 VAL A N 1
ATOM 707 C CA . VAL A 1 91 ? -7.097 28.398 21.315 1.00 50.34 91 VAL A CA 1
ATOM 708 C C . VAL A 1 91 ? -6.836 29.748 20.628 1.00 50.34 91 VAL A C 1
ATOM 710 O O . VAL A 1 91 ? -6.822 30.783 21.283 1.00 50.34 91 VAL A O 1
ATOM 713 N N . ALA A 1 92 ? -6.699 29.774 19.300 1.00 46.09 92 ALA A N 1
ATOM 714 C CA . ALA A 1 92 ? -6.411 30.985 18.527 1.00 46.09 92 ALA A CA 1
ATOM 715 C C . ALA A 1 92 ? -7.660 31.763 18.051 1.00 46.09 92 ALA A C 1
ATOM 717 O O . ALA A 1 92 ? -7.619 32.397 16.998 1.00 46.09 92 ALA A O 1
ATOM 718 N N . ALA A 1 93 ? -8.773 31.726 18.793 1.00 45.97 93 ALA A N 1
ATOM 719 C CA . ALA A 1 93 ? -9.863 32.688 18.611 1.00 45.97 93 ALA A CA 1
ATOM 720 C C . ALA A 1 93 ? -9.552 33.935 19.473 1.00 45.97 93 ALA A C 1
ATOM 722 O O . ALA A 1 93 ? -9.679 33.865 20.698 1.00 45.97 93 ALA A O 1
ATOM 723 N N . PRO A 1 94 ? -9.120 35.068 18.882 1.00 51.00 94 PRO A N 1
ATOM 724 C CA . PRO A 1 94 ? -8.571 36.218 19.615 1.00 51.00 94 PRO A CA 1
ATOM 725 C C . PRO A 1 94 ? -9.577 36.944 20.527 1.00 51.00 94 PRO A C 1
ATOM 727 O O . PRO A 1 94 ? -9.182 37.809 21.305 1.00 51.00 94 PRO A O 1
ATOM 730 N N . GLU A 1 95 ? -10.863 36.595 20.467 1.00 52.00 95 GLU A N 1
ATOM 731 C CA . GLU A 1 95 ? -11.917 37.233 21.262 1.00 52.00 95 GLU A CA 1
ATOM 732 C C . GLU A 1 95 ? -12.035 36.667 22.689 1.00 52.00 95 GLU A C 1
ATOM 734 O O . GLU A 1 95 ? -12.425 37.395 23.598 1.00 52.00 95 GLU A O 1
ATOM 739 N N . GLN A 1 96 ? -11.616 35.419 22.946 1.00 52.47 96 GLN A N 1
ATOM 740 C CA . GLN A 1 96 ? -11.717 34.828 24.294 1.00 52.47 96 GLN A CA 1
ATOM 741 C C . GLN A 1 96 ? -10.539 35.169 25.221 1.00 52.47 96 GLN A C 1
ATOM 743 O O . GLN A 1 96 ? -10.684 35.116 26.441 1.00 52.47 96 GLN A O 1
ATOM 748 N N . VAL A 1 97 ? -9.387 35.578 24.674 1.00 52.66 97 VAL A N 1
ATOM 749 C CA . VAL A 1 97 ? -8.206 35.937 25.485 1.00 52.66 97 VAL A CA 1
ATOM 750 C C . VAL A 1 97 ? -8.448 37.224 26.283 1.00 52.66 97 VAL A C 1
ATOM 752 O O . VAL A 1 97 ? -8.002 37.330 27.423 1.00 52.66 97 VAL A O 1
ATOM 755 N N . ARG A 1 98 ? -9.211 38.180 25.732 1.00 53.66 98 ARG A N 1
ATOM 756 C CA . ARG A 1 98 ? -9.544 39.440 26.423 1.00 53.66 98 ARG A CA 1
ATOM 757 C C . ARG A 1 98 ? -10.437 39.202 27.643 1.00 53.66 98 ARG A C 1
ATOM 759 O O . ARG A 1 98 ? -10.116 39.667 28.731 1.00 53.66 98 ARG A O 1
ATOM 766 N N . SER A 1 99 ? -11.463 38.363 27.490 1.00 52.12 99 SER A N 1
ATOM 767 C CA . SER A 1 99 ? -12.404 38.054 28.574 1.00 52.12 99 SER A CA 1
ATOM 768 C C . SER A 1 99 ? -11.754 37.306 29.749 1.00 52.12 99 SER A C 1
ATOM 770 O O . SER A 1 99 ? -12.213 37.427 30.886 1.00 52.12 99 SER A O 1
ATOM 772 N N . HIS A 1 100 ? -10.674 36.552 29.506 1.00 55.97 100 HIS A N 1
ATOM 773 C CA . HIS A 1 100 ? -9.962 35.834 30.567 1.00 55.97 100 HIS A CA 1
ATOM 774 C C . HIS A 1 100 ? -9.055 36.755 31.401 1.00 55.97 100 HIS A C 1
ATOM 776 O O . HIS A 1 100 ? -8.903 36.537 32.602 1.00 55.97 100 HIS A O 1
ATOM 782 N N . LEU A 1 101 ? -8.492 37.809 30.797 1.00 56.94 101 LEU A N 1
ATOM 783 C CA . LEU A 1 101 ? -7.631 38.764 31.504 1.00 56.94 101 LEU A CA 1
ATOM 784 C C . LEU A 1 101 ? -8.432 39.716 32.410 1.00 56.94 101 LEU A C 1
ATOM 786 O O . LEU A 1 101 ? -7.992 39.996 33.525 1.00 56.94 101 LEU A O 1
ATOM 790 N N . GLU A 1 102 ? -9.638 40.126 32.006 1.00 57.25 102 GLU A N 1
ATOM 791 C CA . GLU A 1 102 ? -10.511 40.986 32.832 1.00 57.25 102 GLU A CA 1
ATOM 792 C C . GLU A 1 102 ? -10.984 40.294 34.128 1.00 57.25 102 GLU A C 1
ATOM 794 O O . GLU A 1 102 ? -11.145 40.932 35.175 1.00 57.25 102 GLU A O 1
ATOM 799 N N . SER A 1 103 ? -11.133 38.965 34.098 1.00 57.28 103 SER A N 1
ATOM 800 C CA . SER A 1 103 ? -11.522 38.182 35.281 1.00 57.28 103 SER A CA 1
ATOM 801 C C . SER A 1 103 ? -10.404 38.114 36.331 1.00 57.28 103 SER A C 1
ATOM 803 O O . SER A 1 103 ? -10.681 38.091 37.531 1.00 57.28 103 SER A O 1
ATOM 805 N N . ILE A 1 104 ? -9.137 38.122 35.899 1.00 60.94 104 ILE A N 1
ATOM 806 C CA . ILE A 1 104 ? -7.975 38.054 36.798 1.00 60.94 104 ILE A CA 1
ATOM 807 C C . ILE A 1 104 ? -7.745 39.409 37.483 1.00 60.94 104 ILE A C 1
ATOM 809 O O . ILE A 1 104 ? -7.500 39.447 38.690 1.00 60.94 104 ILE A O 1
ATOM 813 N N . GLU A 1 105 ? -7.892 40.524 36.759 1.00 58.69 105 GLU A N 1
ATOM 814 C CA . GLU A 1 105 ? -7.737 41.867 37.339 1.00 58.69 105 GLU A CA 1
ATOM 815 C C . GLU A 1 105 ? -8.800 42.157 38.414 1.00 58.69 105 GLU A C 1
ATOM 817 O O . GLU A 1 105 ? -8.491 42.677 39.492 1.00 58.69 105 GLU A O 1
ATOM 822 N N . THR A 1 106 ? -10.044 41.733 38.176 1.00 57.94 106 THR A N 1
ATOM 823 C CA . THR A 1 106 ? -11.158 41.950 39.113 1.00 57.94 106 THR A CA 1
ATOM 824 C C . THR A 1 106 ? -10.965 41.190 40.434 1.00 57.94 106 THR A C 1
ATOM 826 O O . THR A 1 106 ? -11.297 41.701 41.506 1.00 57.94 106 THR A O 1
ATOM 829 N N . LEU A 1 107 ? -10.359 39.999 40.391 1.00 58.84 107 LEU A N 1
ATOM 830 C CA . LEU A 1 107 ? -10.088 39.182 41.581 1.00 58.84 107 LEU A CA 1
ATOM 831 C C . LEU A 1 107 ? -8.894 39.684 42.409 1.00 58.84 107 LEU A C 1
ATOM 833 O O . LEU A 1 107 ? -8.848 39.450 43.618 1.00 58.84 107 LEU A O 1
ATOM 837 N N . LEU A 1 108 ? -7.957 40.407 41.792 1.00 60.00 108 LEU A N 1
ATOM 838 C CA . LEU A 1 108 ? -6.818 41.021 42.484 1.00 60.00 108 LEU A CA 1
ATOM 839 C C . LEU A 1 108 ? -7.185 42.365 43.131 1.00 60.00 108 LEU A C 1
ATOM 841 O O . LEU A 1 108 ? -6.650 42.703 44.186 1.00 60.00 108 LEU A O 1
ATOM 845 N N . LYS A 1 109 ? -8.146 43.106 42.564 1.00 58.41 109 LYS A N 1
ATOM 846 C CA . LYS A 1 109 ? -8.583 44.409 43.095 1.00 58.41 109 LYS A CA 1
ATOM 847 C C . LYS A 1 109 ? -9.497 44.304 44.327 1.00 58.41 109 LYS A C 1
ATOM 849 O O . LYS A 1 109 ? -9.564 45.241 45.117 1.00 58.41 109 LYS A O 1
ATOM 854 N N . GLY A 1 110 ? -10.162 43.163 44.531 1.00 54.03 110 GLY A N 1
ATOM 855 C CA . GLY A 1 110 ? -11.110 42.942 45.633 1.00 54.03 110 GLY A CA 1
ATOM 856 C C . GLY A 1 110 ? -10.507 42.526 46.983 1.00 54.03 110 GLY A C 1
ATOM 857 O O . GLY A 1 110 ? -11.257 42.367 47.942 1.00 54.03 110 GLY A O 1
ATOM 858 N N . ARG A 1 111 ? -9.185 42.321 47.095 1.00 54.16 111 ARG A N 1
ATOM 859 C CA . ARG A 1 111 ? -8.555 41.779 48.320 1.00 54.16 111 ARG A CA 1
ATOM 860 C C . ARG A 1 111 ? -7.748 42.803 49.138 1.00 54.16 111 ARG A C 1
ATOM 862 O O . ARG A 1 111 ? -7.170 42.437 50.154 1.00 54.16 111 ARG A O 1
ATOM 869 N N . SER A 1 112 ? -7.771 44.083 48.760 1.00 51.88 112 SER A N 1
ATOM 870 C CA . SER A 1 112 ? -6.980 45.146 49.415 1.00 51.88 112 SER A CA 1
ATOM 871 C C . SER A 1 112 ? -7.792 46.121 50.278 1.00 51.88 112 SER A C 1
ATOM 873 O O . SER A 1 112 ? -7.396 4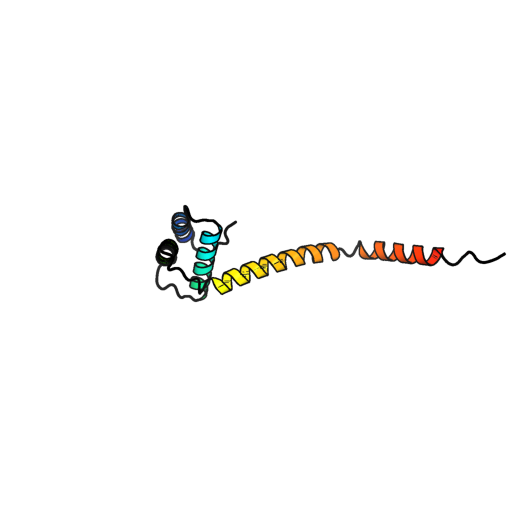7.270 50.4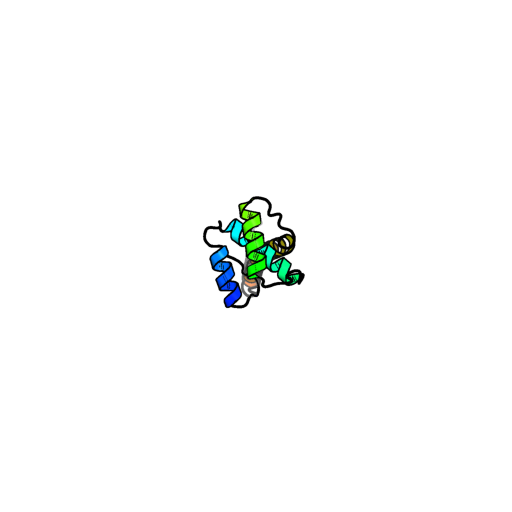51 1.00 51.88 112 SER A O 1
ATOM 875 N N . SER A 1 113 ? -8.934 45.715 50.837 1.00 53.38 113 SER A N 1
ATOM 876 C CA . SER A 1 113 ? -9.671 46.556 51.795 1.00 53.38 113 SER A CA 1
ATOM 877 C C . SER A 1 113 ? -10.372 45.719 52.860 1.00 53.38 113 SER A C 1
A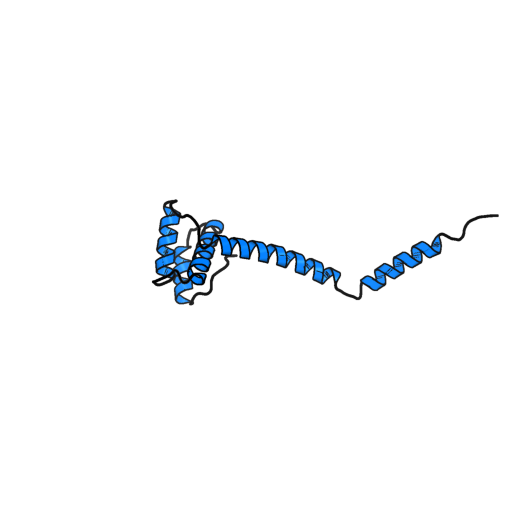TOM 879 O O . SER A 1 113 ? -11.573 45.504 52.792 1.00 53.38 113 SER A O 1
ATOM 881 N N . SER A 1 114 ? -9.608 45.235 53.840 1.00 47.28 114 SER A N 1
ATOM 882 C CA . SER A 1 114 ? -10.111 45.022 55.204 1.00 47.28 114 SER A CA 1
ATOM 883 C C . SER A 1 114 ? -8.938 44.827 56.166 1.00 47.28 114 SER A C 1
ATOM 885 O O . SER A 1 114 ? -8.352 43.753 56.259 1.00 47.28 114 SER A O 1
ATOM 887 N N . GLY A 1 115 ? -8.601 45.905 56.865 1.00 38.94 115 GLY A N 1
ATOM 888 C CA . GLY A 1 115 ? -7.644 45.981 57.966 1.00 38.94 115 GLY A CA 1
ATOM 889 C C . GLY A 1 115 ? -7.365 47.463 58.224 1.00 38.94 115 GLY A C 1
ATOM 890 O O . GLY A 1 115 ? -6.905 48.144 57.320 1.00 38.94 115 GLY A O 1
ATOM 891 N N . GLY A 1 116 ? -7.681 48.065 59.361 1.00 40.16 116 GLY A N 1
ATOM 892 C CA . GLY A 1 116 ? -8.335 47.585 60.568 1.00 40.16 116 GLY A CA 1
ATOM 893 C C . GLY A 1 116 ? -9.034 48.764 61.250 1.00 40.16 116 GLY A C 1
ATOM 894 O O . GLY A 1 116 ? -8.833 49.919 60.871 1.00 40.16 116 GLY A O 1
ATOM 895 N N . HIS A 1 117 ? -9.900 48.420 62.196 1.00 39.09 117 HIS A N 1
ATOM 896 C CA . HIS A 1 117 ? -10.517 49.331 63.153 1.00 39.09 117 HIS A CA 1
ATOM 897 C C . HIS A 1 117 ? -9.575 49.509 64.348 1.00 39.09 117 HIS A C 1
ATOM 899 O O . HIS A 1 117 ? -8.866 48.520 64.658 1.00 39.09 117 HIS A O 1
#

Sequence (117 aa):
MLHWPQLSDQERGAIEGLLAGCDTQVAQQLLDELAGALETNSIKTSPSRWFRAVVVRCKRGEFEPSAGIAVADRRIRHRLEAGKKQEAKRVAAPEQVRSHLESIETLLKGRSSSGGH

pLDDT: mean 75.21, std 17.15, range [38.94, 93.31]

Radius of gyration: 27.01 Å; chains: 1; bounding box: 23×66×78 Å

Foldseek 3Di:
DADAADDDPVLVVLLVVLCVPPDRVVSNLLRLLLNLCVVVVVDPDRSSVVSNVLSVCVVVVNHDRDSSPVVVVVVVVVVVVVVVVVVVVVVPPVVVVVVVVVVVVVVVVPPPDDDDD